Protein AF-A0A418GR62-F1 (afdb_monomer_lite)

Secondary structure (DSSP, 8-state):
-EEESS-TT-HHHHHHHHTT--EEE--SSHHHHHHHHHHHHTT--

Organism: Escherichia coli (NCBI:txid562)

pLDDT: mean 95.78, std 5.89, range [60.34, 98.31]

Structure (mmCIF, N/CA/C/O backbone):
data_AF-A0A418GR62-F1
#
_entry.id   AF-A0A418GR62-F1
#
loop_
_atom_site.group_PDB
_atom_site.id
_atom_site.type_symbol
_atom_site.label_atom_id
_atom_site.label_alt_id
_atom_site.label_comp_id
_atom_site.label_asym_id
_atom_site.label_entit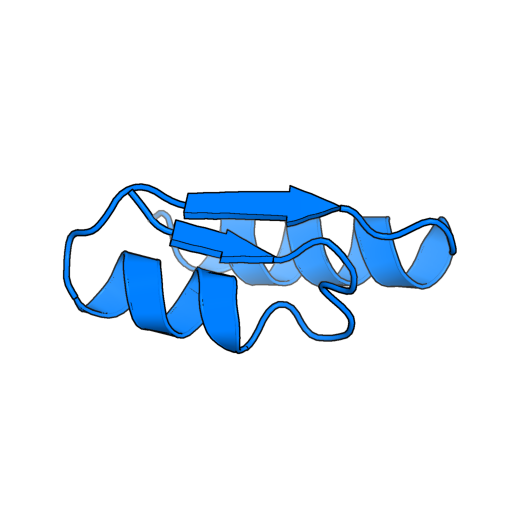y_id
_atom_site.label_seq_id
_atom_site.pdbx_PDB_ins_code
_atom_site.Cartn_x
_atom_site.Cartn_y
_atom_site.Cartn_z
_atom_site.occupancy
_atom_site.B_iso_or_equiv
_atom_site.auth_seq_id
_atom_site.auth_comp_id
_atom_site.auth_asym_id
_atom_site.auth_atom_id
_atom_site.pdbx_PDB_model_num
ATOM 1 N N . MET A 1 1 ? -12.635 3.490 -2.001 1.00 88.88 1 MET A N 1
ATOM 2 C CA . MET A 1 1 ? -11.507 2.649 -2.443 1.00 88.88 1 MET A CA 1
ATOM 3 C C . MET A 1 1 ? -10.397 3.592 -2.868 1.00 88.88 1 MET A C 1
ATOM 5 O O . MET A 1 1 ? -10.713 4.551 -3.560 1.00 88.88 1 MET A O 1
ATOM 9 N N . VAL A 1 2 ? -9.173 3.396 -2.382 1.00 97.62 2 VAL A N 1
ATOM 10 C CA . VAL A 1 2 ? -7.997 4.233 -2.691 1.00 97.62 2 VAL A CA 1
ATOM 11 C C . VAL A 1 2 ? -6.975 3.374 -3.430 1.00 97.62 2 VAL A C 1
ATOM 13 O O . VAL A 1 2 ? -6.788 2.221 -3.058 1.00 97.62 2 VAL A O 1
ATOM 16 N N . ALA A 1 3 ? -6.345 3.903 -4.472 1.00 97.81 3 ALA A N 1
ATOM 17 C CA . ALA A 1 3 ? -5.279 3.216 -5.193 1.00 97.81 3 ALA A CA 1
ATOM 18 C C . ALA A 1 3 ? -4.021 4.081 -5.172 1.00 97.81 3 ALA A C 1
ATOM 20 O O . ALA A 1 3 ? -4.107 5.285 -5.412 1.00 97.81 3 ALA A O 1
ATOM 21 N N . ASP A 1 4 ? -2.884 3.461 -4.881 1.00 97.56 4 ASP A N 1
ATOM 22 C CA . ASP A 1 4 ? -1.571 4.094 -4.907 1.00 97.56 4 ASP A CA 1
ATOM 23 C C . ASP A 1 4 ? -0.615 3.233 -5.740 1.00 97.56 4 ASP A C 1
ATOM 25 O O . ASP A 1 4 ? -0.230 2.140 -5.329 1.00 97.56 4 ASP A O 1
ATOM 29 N N . PHE A 1 5 ? -0.278 3.690 -6.946 1.00 96.81 5 PHE A N 1
ATOM 30 C CA . PHE A 1 5 ? 0.570 2.927 -7.868 1.00 96.81 5 PHE A CA 1
ATOM 31 C C . PHE A 1 5 ? 2.074 3.109 -7.617 1.00 96.81 5 PHE A C 1
ATOM 33 O O . PHE A 1 5 ? 2.871 2.426 -8.254 1.00 96.81 5 PHE A O 1
ATOM 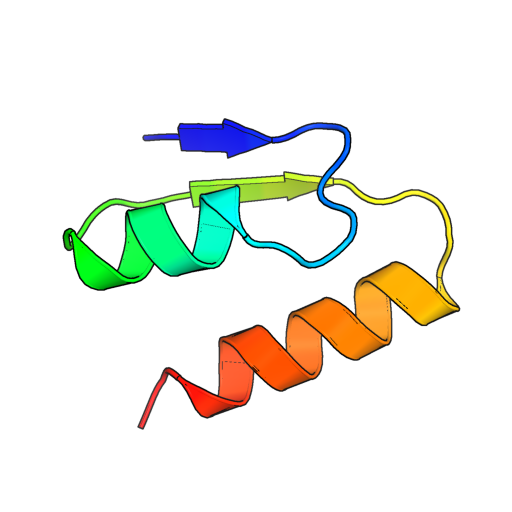40 N N . PHE A 1 6 ? 2.449 4.010 -6.705 1.00 95.81 6 PHE A N 1
ATOM 41 C CA . PHE A 1 6 ? 3.829 4.279 -6.300 1.00 95.81 6 PHE A CA 1
ATOM 42 C C . PHE A 1 6 ? 3.889 4.295 -4.773 1.00 95.81 6 PHE A C 1
ATOM 44 O O . PHE A 1 6 ? 4.165 5.318 -4.144 1.00 95.81 6 PHE A O 1
ATOM 51 N N . MET A 1 7 ? 3.559 3.144 -4.187 1.00 96.62 7 MET A N 1
ATOM 52 C CA . MET A 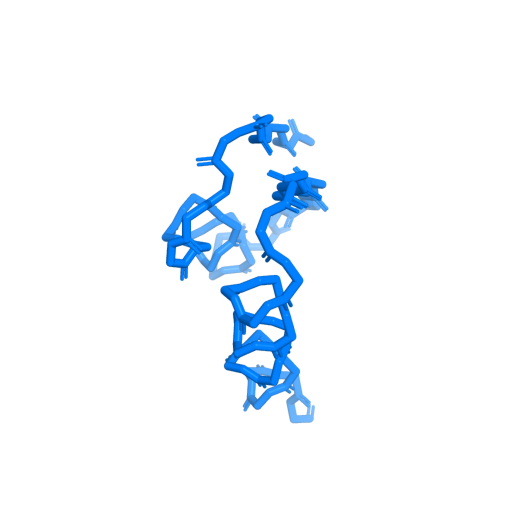1 7 ? 3.231 3.018 -2.772 1.00 96.62 7 MET A CA 1
ATOM 53 C C . MET A 1 7 ? 4.359 3.501 -1.855 1.00 96.62 7 MET A C 1
ATOM 55 O O . MET A 1 7 ? 4.058 4.051 -0.793 1.00 96.62 7 MET A O 1
ATOM 59 N N . GLY A 1 8 ? 5.636 3.321 -2.214 1.00 97.06 8 GLY A N 1
ATOM 60 C CA . GLY A 1 8 ? 6.753 3.786 -1.399 1.00 97.06 8 GLY A CA 1
ATOM 61 C C . GLY A 1 8 ? 6.639 3.274 0.039 1.00 97.06 8 GLY A C 1
ATOM 62 O O . GLY A 1 8 ? 6.689 2.076 0.263 1.00 97.06 8 GLY A O 1
ATOM 63 N N . SER A 1 9 ? 6.478 4.173 1.020 1.00 97.38 9 SER A N 1
ATOM 64 C CA . SER A 1 9 ? 6.286 3.840 2.456 1.00 97.38 9 SER A CA 1
ATOM 65 C C . SER A 1 9 ? 4.904 3.305 2.818 1.00 97.38 9 SER A C 1
ATOM 67 O O . SER A 1 9 ? 4.632 3.039 3.993 1.00 97.38 9 SER A O 1
ATOM 69 N N . GLY A 1 10 ? 3.981 3.275 1.864 1.00 97.56 10 GLY A N 1
ATOM 70 C CA . GLY A 1 10 ? 2.581 2.956 2.093 1.00 97.56 10 GLY A CA 1
ATOM 71 C C . GLY A 1 10 ? 1.821 4.025 2.869 1.00 97.56 10 GLY A C 1
ATOM 72 O O . GLY A 1 10 ? 0.783 3.711 3.442 1.00 97.56 10 GLY A O 1
ATOM 73 N N . SER A 1 11 ? 2.289 5.279 2.911 1.00 97.81 11 SER A N 1
ATOM 74 C CA . SER A 1 11 ? 1.624 6.350 3.679 1.00 97.81 11 SER A CA 1
ATOM 75 C C . SER A 1 11 ? 0.155 6.529 3.272 1.00 97.81 11 SER A C 1
ATOM 77 O O . SER A 1 11 ? -0.715 6.644 4.135 1.00 97.81 11 SER A O 1
ATOM 79 N N . THR A 1 12 ? -0.141 6.467 1.970 1.00 97.94 12 THR A N 1
ATOM 80 C CA . THR A 1 12 ? -1.510 6.532 1.437 1.00 97.94 12 THR A CA 1
ATOM 81 C C . THR A 1 12 ? -2.360 5.342 1.889 1.00 97.94 12 THR A C 1
ATOM 83 O O . THR A 1 12 ? -3.506 5.521 2.303 1.00 97.94 12 THR A O 1
ATOM 86 N N . VAL A 1 13 ? -1.798 4.127 1.850 1.00 97.50 13 VAL A N 1
ATOM 87 C CA . VAL A 1 13 ? -2.473 2.887 2.273 1.00 97.50 13 VAL A CA 1
ATOM 88 C C . VAL A 1 13 ? -2.780 2.930 3.770 1.00 97.50 13 VAL A C 1
ATOM 90 O O . VAL A 1 13 ? -3.926 2.723 4.165 1.00 97.50 13 VAL A O 1
ATOM 93 N N . LYS A 1 14 ? -1.794 3.291 4.596 1.00 97.12 14 LYS A N 1
ATOM 94 C CA . LYS A 1 14 ? -1.929 3.407 6.057 1.00 97.12 14 LYS A CA 1
ATOM 95 C C . LYS A 1 14 ? -2.985 4.439 6.453 1.00 97.12 14 LYS A C 1
ATOM 97 O O . LYS A 1 14 ? -3.843 4.158 7.286 1.00 97.12 14 LYS A O 1
ATOM 102 N N . ALA A 1 15 ? -2.981 5.610 5.813 1.00 97.69 15 ALA A N 1
ATOM 103 C CA . ALA A 1 15 ? -3.995 6.635 6.051 1.00 97.69 15 ALA A CA 1
ATOM 104 C C . ALA A 1 15 ? -5.399 6.167 5.629 1.00 97.69 15 ALA A C 1
ATOM 106 O O . ALA A 1 15 ? -6.374 6.399 6.343 1.00 97.69 15 ALA A O 1
ATOM 107 N N . ALA A 1 16 ? -5.517 5.477 4.490 1.00 97.44 16 ALA A N 1
ATOM 108 C CA . ALA A 1 16 ? -6.788 4.915 4.04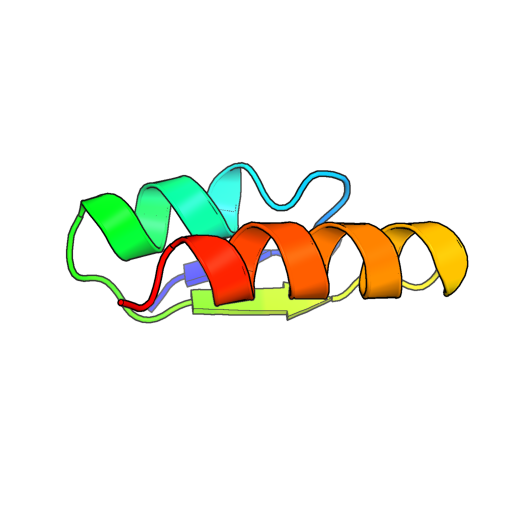8 1.00 97.44 16 ALA A CA 1
ATOM 109 C C . ALA A 1 16 ? -7.334 3.886 5.053 1.00 97.44 16 ALA A C 1
ATOM 111 O O . ALA A 1 16 ? -8.520 3.946 5.380 1.00 97.44 16 ALA A O 1
ATOM 112 N N . MET A 1 17 ? -6.477 3.011 5.591 1.00 95.44 17 MET A N 1
ATOM 113 C CA . MET A 1 17 ? -6.847 2.038 6.626 1.00 95.44 17 MET A CA 1
ATOM 114 C C . MET A 1 17 ? -7.318 2.712 7.917 1.00 95.44 17 MET A C 1
ATOM 116 O O . MET A 1 17 ? -8.385 2.365 8.418 1.00 95.44 17 MET A O 1
ATOM 120 N N . ALA A 1 18 ? -6.590 3.719 8.413 1.00 96.19 18 ALA A N 1
ATOM 121 C CA . ALA A 1 18 ? -6.970 4.469 9.615 1.00 96.19 18 ALA A CA 1
ATOM 122 C C . ALA A 1 18 ? -8.345 5.157 9.488 1.00 96.19 18 ALA A C 1
ATOM 124 O O . ALA A 1 18 ? -9.050 5.344 10.475 1.00 96.19 18 ALA A O 1
ATOM 125 N N . LEU A 1 19 ? -8.751 5.499 8.262 1.00 96.81 19 LEU A N 1
ATOM 126 C CA . LEU A 1 19 ? -10.059 6.079 7.945 1.00 96.81 19 LEU A CA 1
ATOM 127 C C . LEU A 1 19 ? -11.136 5.027 7.615 1.00 96.81 19 LEU A C 1
ATOM 129 O O . LEU A 1 19 ? -12.188 5.382 7.079 1.00 96.81 19 LEU A O 1
ATOM 133 N N . GLY A 1 20 ? -10.877 3.737 7.856 1.00 95.75 20 GLY A N 1
ATOM 134 C CA . GLY A 1 20 ? -11.812 2.644 7.568 1.00 95.75 20 GLY A CA 1
ATOM 135 C C . GLY A 1 20 ? -12.056 2.407 6.073 1.00 95.75 20 GLY A C 1
ATOM 136 O O . GLY A 1 20 ? -13.091 1.862 5.682 1.00 95.75 20 GLY A O 1
ATOM 137 N N . ARG A 1 21 ? -11.139 2.844 5.200 1.00 97.12 21 ARG A N 1
ATOM 138 C CA . ARG A 1 21 ? -11.253 2.680 3.744 1.00 97.12 21 ARG A CA 1
ATOM 139 C C . ARG A 1 21 ? -10.451 1.474 3.267 1.00 97.12 21 ARG A C 1
ATOM 141 O O . ARG A 1 21 ? -9.367 1.181 3.751 1.00 97.12 21 ARG A O 1
ATOM 148 N N . ARG A 1 22 ? -10.952 0.835 2.208 1.00 97.00 22 ARG A N 1
ATOM 149 C CA . ARG A 1 22 ? -10.196 -0.152 1.421 1.00 97.00 22 ARG A CA 1
ATOM 150 C C . ARG A 1 22 ? -9.174 0.543 0.518 1.00 97.00 22 ARG A C 1
ATOM 152 O O . ARG A 1 22 ? -9.538 1.527 -0.144 1.00 97.00 22 ARG A O 1
ATOM 159 N N . ALA A 1 23 ? -7.961 -0.002 0.444 1.00 97.12 23 ALA A N 1
ATOM 160 C CA . ALA A 1 23 ? -6.877 0.497 -0.398 1.00 97.12 23 ALA A CA 1
ATOM 161 C C . ALA A 1 23 ? -6.154 -0.624 -1.166 1.00 97.12 23 ALA A C 1
ATOM 163 O O . ALA A 1 23 ? -6.158 -1.771 -0.728 1.00 97.12 23 ALA A O 1
ATOM 164 N N . ILE A 1 24 ? -5.542 -0.272 -2.298 1.00 97.31 24 ILE A N 1
ATOM 165 C CA . ILE A 1 24 ? -4.614 -1.109 -3.068 1.00 97.31 24 ILE A CA 1
ATOM 166 C C . ILE A 1 24 ? -3.331 -0.313 -3.334 1.00 97.31 24 ILE A C 1
ATOM 168 O O . ILE A 1 24 ? -3.404 0.860 -3.699 1.00 97.31 24 ILE A O 1
ATOM 172 N N . GLY A 1 25 ? -2.175 -0.940 -3.120 1.00 97.06 25 GLY A N 1
ATOM 173 C CA . GLY A 1 25 ? -0.855 -0.346 -3.327 1.00 97.06 25 GLY A CA 1
ATOM 174 C C . GLY A 1 25 ? -0.019 -1.178 -4.297 1.00 97.06 25 GLY A C 1
ATOM 175 O O . GLY A 1 25 ? -0.081 -2.405 -4.247 1.00 97.06 25 GLY A O 1
ATOM 176 N N . VAL A 1 26 ? 0.753 -0.523 -5.165 1.00 98.00 26 VAL A N 1
ATOM 177 C CA . VAL A 1 26 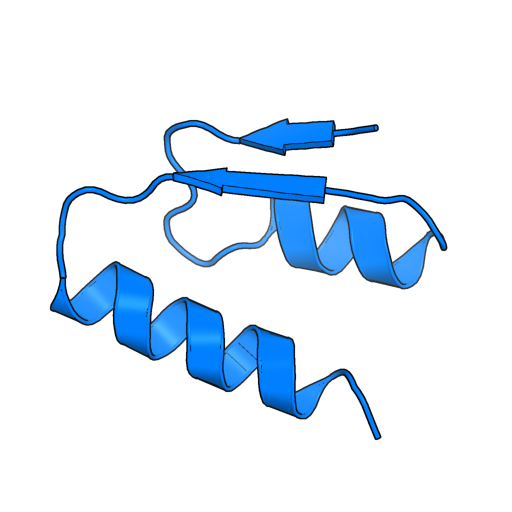? 1.754 -1.156 -6.039 1.00 98.00 26 VAL A CA 1
ATOM 178 C C . VAL A 1 26 ? 3.116 -0.534 -5.753 1.00 98.00 26 VAL A C 1
ATOM 180 O O . VAL A 1 26 ? 3.235 0.682 -5.635 1.00 98.00 26 VAL A O 1
ATOM 183 N N . GLU A 1 27 ? 4.137 -1.375 -5.637 1.00 98.06 27 GLU A N 1
ATOM 184 C CA . GLU A 1 27 ? 5.541 -0.979 -5.550 1.00 98.06 27 GLU A CA 1
ATOM 185 C C . GLU A 1 27 ? 6.366 -1.990 -6.348 1.00 98.06 27 GLU A C 1
ATOM 187 O O . GLU A 1 27 ? 6.110 -3.192 -6.265 1.00 98.06 27 GLU A O 1
ATOM 192 N N . LEU A 1 28 ? 7.307 -1.501 -7.156 1.00 97.88 28 LEU A N 1
ATOM 193 C CA . LEU A 1 28 ? 8.119 -2.344 -8.037 1.00 97.88 28 LEU A CA 1
ATOM 194 C C . LEU A 1 28 ? 9.425 -2.776 -7.373 1.00 97.88 28 LEU A C 1
ATOM 196 O O . LEU A 1 28 ? 9.984 -3.806 -7.747 1.00 97.88 28 LEU A O 1
ATOM 200 N N . GLU A 1 29 ? 9.925 -2.003 -6.409 1.00 98.12 29 GLU A N 1
ATOM 201 C CA . GLU A 1 29 ? 11.114 -2.381 -5.652 1.00 98.12 29 GLU A CA 1
ATOM 202 C C . GLU A 1 29 ? 10.731 -3.393 -4.562 1.00 98.12 29 GLU A C 1
ATOM 204 O O . GLU A 1 29 ? 10.023 -3.069 -3.608 1.00 98.12 29 GLU A O 1
ATOM 209 N N . THR A 1 30 ? 11.178 -4.641 -4.720 1.00 98.00 30 THR A N 1
ATOM 210 C CA . THR A 1 30 ? 10.787 -5.764 -3.857 1.00 98.00 30 THR A CA 1
ATOM 211 C C . THR A 1 30 ? 11.086 -5.512 -2.381 1.00 98.00 30 THR A C 1
ATOM 213 O O . THR A 1 30 ? 10.231 -5.782 -1.539 1.00 98.00 30 THR A O 1
ATOM 216 N N . GLY A 1 31 ? 12.261 -4.970 -2.044 1.00 98.06 31 GLY A N 1
ATOM 217 C CA . GLY A 1 31 ? 12.630 -4.703 -0.652 1.00 98.06 31 GLY A CA 1
ATOM 218 C C . GLY A 1 31 ? 11.684 -3.696 0.003 1.00 98.06 31 GLY A C 1
ATOM 219 O O . GLY A 1 31 ? 11.209 -3.901 1.123 1.00 98.06 31 GLY A O 1
ATOM 220 N N . ARG A 1 32 ? 11.344 -2.637 -0.730 1.00 97.56 32 ARG A N 1
ATOM 221 C CA . ARG A 1 32 ? 10.414 -1.591 -0.322 1.00 97.56 32 ARG A CA 1
ATOM 222 C C . ARG A 1 32 ? 8.988 -2.099 -0.204 1.00 97.56 32 ARG A C 1
ATOM 224 O O . ARG A 1 32 ? 8.290 -1.735 0.748 1.00 97.56 32 ARG A O 1
ATOM 231 N N . PHE A 1 33 ? 8.568 -2.943 -1.141 1.00 98.06 33 PHE A N 1
ATOM 232 C CA . PHE A 1 33 ? 7.270 -3.597 -1.104 1.00 98.06 33 PHE A CA 1
ATOM 233 C C . PHE A 1 33 ? 7.140 -4.469 0.149 1.00 98.06 33 PHE A C 1
ATOM 235 O O . PHE A 1 33 ? 6.223 -4.264 0.943 1.00 98.06 33 PHE A O 1
ATOM 242 N N . GLU A 1 34 ? 8.084 -5.385 0.378 1.00 98.31 34 GLU A N 1
ATOM 243 C CA . GLU A 1 34 ? 8.058 -6.303 1.521 1.00 98.31 34 GLU A CA 1
ATOM 244 C C . GLU A 1 34 ? 8.115 -5.571 2.864 1.00 98.31 34 GLU A C 1
ATOM 246 O O . GLU A 1 34 ? 7.371 -5.916 3.784 1.00 98.31 34 GLU A O 1
ATOM 251 N N . GLN A 1 35 ? 8.963 -4.543 2.976 1.00 98.25 35 GLN A N 1
ATOM 252 C CA . GLN A 1 35 ? 9.017 -3.689 4.161 1.00 98.25 35 GLN A CA 1
ATOM 253 C C . GLN A 1 35 ? 7.646 -3.066 4.447 1.00 98.25 35 GLN A C 1
ATOM 255 O O . GLN A 1 35 ? 7.132 -3.173 5.559 1.00 98.25 35 GLN A O 1
ATOM 260 N N . THR A 1 36 ? 7.035 -2.448 3.437 1.00 97.56 36 THR A N 1
ATOM 261 C CA . THR A 1 36 ? 5.745 -1.772 3.590 1.00 97.56 36 THR A CA 1
ATOM 262 C C . THR A 1 36 ? 4.616 -2.750 3.905 1.00 97.56 36 THR A C 1
ATOM 264 O O . THR A 1 36 ? 3.744 -2.425 4.708 1.00 97.56 36 THR A O 1
ATOM 267 N N . VAL A 1 37 ? 4.633 -3.959 3.330 1.00 96.94 37 VAL A N 1
ATOM 268 C CA . VAL A 1 37 ? 3.669 -5.020 3.657 1.00 96.94 37 VAL A CA 1
ATOM 269 C C . VAL A 1 37 ? 3.752 -5.397 5.135 1.00 96.94 37 VAL A C 1
ATOM 271 O O . VAL A 1 37 ? 2.708 -5.448 5.780 1.00 96.94 37 VAL A O 1
ATOM 274 N N . ARG A 1 38 ? 4.957 -5.599 5.688 1.00 97.62 38 ARG A N 1
ATOM 275 C CA . ARG A 1 38 ? 5.137 -5.894 7.123 1.00 97.62 38 ARG A CA 1
ATOM 276 C C . ARG A 1 38 ? 4.591 -4.763 7.994 1.00 97.62 38 ARG A C 1
ATOM 278 O O . ARG A 1 38 ? 3.752 -5.003 8.850 1.00 97.62 38 ARG A O 1
ATOM 285 N N . GLU A 1 39 ? 4.970 -3.522 7.688 1.00 96.81 39 GLU A N 1
ATOM 286 C CA . GLU A 1 39 ? 4.494 -2.338 8.417 1.00 96.81 39 GLU A CA 1
ATOM 287 C C . GLU A 1 39 ? 2.967 -2.165 8.354 1.00 96.81 39 GLU A C 1
ATOM 289 O O . GLU A 1 39 ? 2.377 -1.615 9.276 1.00 96.81 39 GLU A O 1
ATOM 294 N N . VAL A 1 40 ? 2.320 -2.578 7.259 1.00 95.44 40 VAL A N 1
ATOM 295 C CA . VAL A 1 40 ? 0.855 -2.556 7.117 1.00 95.44 40 VAL A CA 1
ATOM 296 C C . VAL A 1 40 ? 0.198 -3.719 7.866 1.00 95.44 40 VAL A C 1
ATOM 298 O O . VAL A 1 40 ? -0.857 -3.523 8.467 1.00 95.44 40 VAL A O 1
ATOM 301 N N . GLN A 1 41 ? 0.800 -4.910 7.849 1.00 95.06 41 GLN A N 1
ATOM 302 C CA . GLN A 1 41 ? 0.315 -6.082 8.585 1.00 95.06 41 GLN A CA 1
ATOM 303 C C . GLN A 1 41 ? 0.348 -5.853 10.099 1.00 95.06 41 GLN A C 1
ATOM 305 O O . GLN A 1 41 ? -0.616 -6.203 10.770 1.00 95.06 41 GLN A O 1
ATOM 310 N N . ASP A 1 4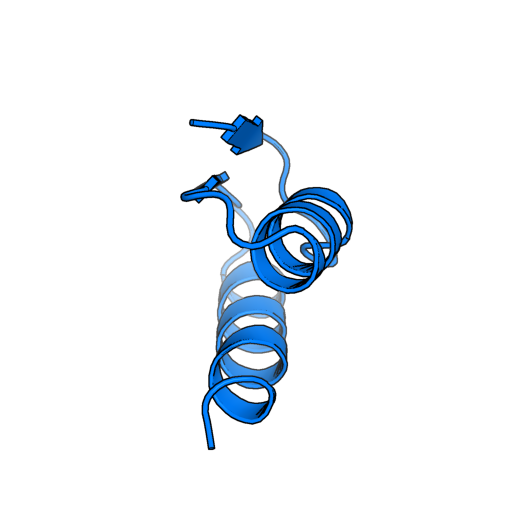2 ? 1.375 -5.171 10.611 1.00 95.31 42 ASP A N 1
ATOM 311 C CA . ASP A 1 42 ? 1.494 -4.808 12.031 1.00 95.31 42 ASP A CA 1
ATOM 312 C C . ASP A 1 42 ? 0.364 -3.873 12.524 1.00 95.31 42 ASP A C 1
ATOM 314 O O . ASP A 1 42 ? 0.155 -3.728 13.727 1.00 95.31 42 ASP A O 1
ATOM 318 N N . LEU A 1 43 ? -0.387 -3.236 11.613 1.00 91.81 43 LEU A N 1
ATOM 319 C CA . LEU A 1 43 ? -1.546 -2.392 11.942 1.00 91.81 43 LEU A CA 1
ATOM 320 C C . LEU A 1 43 ? -2.861 -3.179 12.055 1.00 91.81 43 LEU A C 1
ATOM 322 O O . LEU A 1 43 ? -3.869 -2.616 12.485 1.00 91.81 43 LEU A O 1
ATOM 326 N N . ILE A 1 44 ? -2.874 -4.447 11.636 1.00 84.44 44 ILE A N 1
ATOM 327 C CA . ILE A 1 44 ? -4.033 -5.340 11.691 1.00 84.44 44 ILE A CA 1
ATOM 328 C C . ILE A 1 44 ? -3.820 -6.275 12.889 1.00 84.44 44 ILE A C 1
ATOM 330 O O . ILE A 1 44 ? -3.249 -7.353 12.744 1.00 84.44 44 ILE A O 1
ATOM 334 N N . VAL A 1 45 ? -4.231 -5.826 14.079 1.00 60.34 45 VAL A N 1
ATOM 335 C CA . VAL A 1 45 ? -4.270 -6.643 15.311 1.00 60.34 45 VAL A CA 1
ATOM 336 C C . VAL A 1 45 ? -5.498 -7.548 15.309 1.00 60.34 45 VAL A C 1
ATOM 338 O O . VAL A 1 45 ? -6.583 -7.048 14.929 1.00 60.34 45 VAL A O 1
#

Radius of gyration: 9.73 Å; chains: 1; bounding box: 24×13×23 Å

Foldseek 3Di:
DEEAADCQLVPVVQVCVVVVHDYYYHHDPPVRVVNNVVVSVVVVD

InterPro domains:
  IPR002941 DNA methylase N-4/N-6 [PF01555] (2-36)
  IPR029063 S-adenosyl-L-methionine-dependent methyltransferase superfamily [G3DSA:3.40.50.150] (1-44)
  IPR029063 S-adenosyl-L-methionine-dependent methyltransferase superfamily [SSF53335] (2-41)

Sequence (45 aa):
MVADFFMGSGSTVKAAMALGRRAIGVELETGRFEQTVREVQDLIV